Protein AF-A0A258BLU7-F1 (afdb_monomer_lite)

Foldseek 3Di:
DCLLLPLVSLLVCVVVPHPHGDDDPVSVVSNVVSNVVSVVVVVVD

Radius of gyration: 9.76 Å; chains: 1; bounding box: 26×12×23 Å

pLDDT: mean 93.67, std 8.12, range [54.94, 98.44]

Sequence (45 aa):
GEHGGDPASVEFCHRTGLDYVSCSPYRVPIARLAAAQAAIRGARK

Secondary structure (DSSP, 8-state):
-GGGG-HHHHHHHHHTT-S-----GGGHHHHHHHHHHHHHHHHT-

Structure (mmCIF, N/CA/C/O backbone):
data_AF-A0A2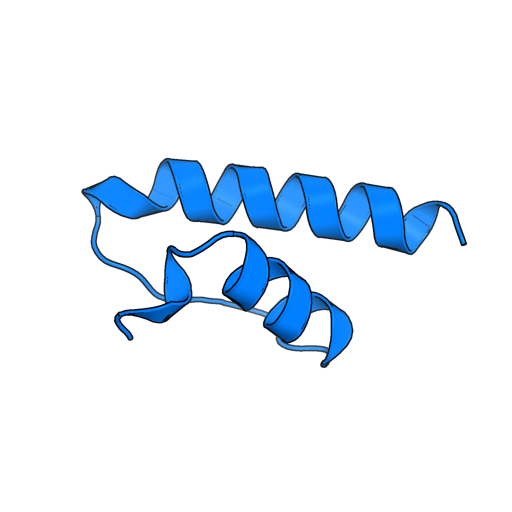58BLU7-F1
#
_entry.id   AF-A0A258BLU7-F1
#
loop_
_atom_site.group_PDB
_atom_site.id
_atom_site.type_symbol
_atom_site.label_atom_id
_atom_site.label_alt_id
_atom_site.label_comp_id
_atom_site.label_asym_id
_atom_site.label_entity_id
_atom_site.label_seq_id
_atom_site.pdbx_PDB_ins_code
_atom_site.Cartn_x
_atom_site.Cartn_y
_atom_site.Cartn_z
_atom_site.occupancy
_atom_site.B_iso_or_equiv
_atom_site.auth_seq_id
_atom_site.auth_comp_id
_atom_site.auth_asym_id
_atom_site.auth_atom_id
_atom_site.pdbx_PDB_model_num
ATOM 1 N N . GLY A 1 1 ? 10.646 -4.278 0.497 1.00 72.38 1 GLY A N 1
ATOM 2 C CA . GLY A 1 1 ? 10.989 -5.610 -0.053 1.00 72.38 1 GLY A CA 1
ATOM 3 C C . GLY A 1 1 ? 9.998 -5.986 -1.138 1.00 72.38 1 GLY A C 1
ATOM 4 O O . GLY A 1 1 ? 9.129 -5.177 -1.438 1.00 72.38 1 GLY A O 1
ATOM 5 N N . GLU A 1 2 ? 10.094 -7.176 -1.728 1.00 81.38 2 GLU A N 1
ATOM 6 C CA . GLU A 1 2 ? 9.236 -7.578 -2.864 1.00 81.38 2 GLU A CA 1
ATOM 7 C C . GLU A 1 2 ? 7.731 -7.469 -2.559 1.00 81.38 2 GLU A C 1
ATOM 9 O O . GLU A 1 2 ? 6.958 -7.003 -3.401 1.00 81.38 2 GLU A O 1
ATOM 14 N N . HIS A 1 3 ? 7.340 -7.780 -1.320 1.00 90.50 3 HIS A N 1
ATOM 15 C CA . HIS A 1 3 ? 5.961 -7.689 -0.829 1.00 90.50 3 HIS A CA 1
ATOM 16 C C . HIS A 1 3 ? 5.437 -6.256 -0.650 1.00 90.50 3 HIS A C 1
ATOM 18 O O . HIS A 1 3 ? 4.233 -6.049 -0.597 1.00 90.50 3 HIS A O 1
ATOM 24 N N . GLY A 1 4 ? 6.295 -5.232 -0.594 1.00 87.81 4 GLY A N 1
ATOM 25 C CA . GLY A 1 4 ? 5.852 -3.862 -0.288 1.00 87.81 4 GLY A CA 1
ATOM 26 C C . GLY A 1 4 ? 5.000 -3.202 -1.378 1.00 87.81 4 GLY A C 1
ATOM 27 O O . GLY A 1 4 ? 4.503 -2.100 -1.174 1.00 87.81 4 GLY A O 1
ATOM 28 N N . GLY A 1 5 ? 4.891 -3.833 -2.551 1.00 91.12 5 GLY A N 1
ATOM 29 C CA . GLY A 1 5 ? 4.052 -3.382 -3.664 1.00 91.12 5 GLY A CA 1
ATOM 30 C C . GLY A 1 5 ? 2.879 -4.313 -3.969 1.00 91.12 5 GLY A C 1
ATOM 31 O O . GLY A 1 5 ? 2.180 -4.079 -4.949 1.00 91.12 5 GLY A O 1
ATOM 32 N N . ASP A 1 6 ? 2.695 -5.373 -3.179 1.00 96.69 6 ASP A N 1
ATOM 33 C CA . ASP A 1 6 ? 1.555 -6.281 -3.281 1.00 96.69 6 ASP A CA 1
ATOM 34 C C . ASP A 1 6 ? 0.386 -5.749 -2.422 1.00 96.69 6 ASP A C 1
ATOM 36 O O . ASP A 1 6 ? 0.582 -5.509 -1.228 1.00 96.69 6 ASP A O 1
ATOM 40 N N . PRO A 1 7 ? -0.825 -5.547 -2.975 1.00 97.06 7 PRO A N 1
ATOM 41 C CA . PRO A 1 7 ? -1.938 -4.949 -2.235 1.00 97.06 7 PRO A CA 1
ATOM 42 C C . PRO A 1 7 ? -2.334 -5.690 -0.953 1.00 97.06 7 PRO A C 1
ATOM 44 O O . PRO A 1 7 ? -2.625 -5.042 0.052 1.00 97.06 7 PRO A O 1
ATOM 47 N N . ALA A 1 8 ? -2.323 -7.028 -0.964 1.00 97.06 8 ALA A N 1
ATOM 48 C CA . ALA A 1 8 ? -2.686 -7.826 0.208 1.00 97.06 8 ALA A CA 1
ATOM 49 C C . ALA A 1 8 ? -1.655 -7.658 1.335 1.00 97.06 8 ALA A C 1
ATOM 51 O O . ALA A 1 8 ? -2.016 -7.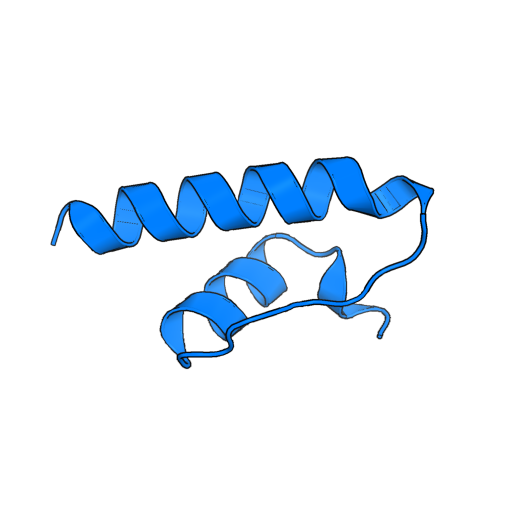508 2.504 1.00 97.06 8 ALA A O 1
ATOM 52 N N . SER A 1 9 ? -0.376 -7.603 0.968 1.00 97.38 9 SER A N 1
ATOM 53 C CA . SER A 1 9 ? 0.727 -7.316 1.883 1.00 97.38 9 SER A CA 1
ATOM 54 C C . SER A 1 9 ? 0.634 -5.898 2.457 1.00 97.38 9 SER A C 1
ATOM 56 O O . SER A 1 9 ? 0.786 -5.720 3.662 1.00 97.38 9 SER A O 1
ATOM 58 N N . VAL A 1 10 ? 0.315 -4.890 1.634 1.00 97.38 10 VAL A N 1
ATOM 59 C CA . VAL A 1 10 ? 0.116 -3.502 2.095 1.00 97.38 10 VAL A CA 1
ATOM 60 C C . VAL A 1 10 ? -1.050 -3.406 3.083 1.00 97.38 10 VAL A C 1
ATOM 62 O O . VAL A 1 10 ? -0.918 -2.761 4.123 1.00 97.38 10 VAL A O 1
ATOM 65 N N . GLU A 1 11 ? -2.167 -4.085 2.812 1.00 96.81 11 GLU A N 1
ATOM 66 C CA . GLU A 1 11 ? -3.298 -4.147 3.741 1.00 96.81 11 GLU A CA 1
ATOM 67 C C . GLU A 1 11 ? -2.911 -4.829 5.063 1.00 96.81 11 GLU A C 1
ATOM 69 O O . GLU A 1 11 ? -3.249 -4.336 6.141 1.00 96.81 11 GLU A O 1
ATOM 74 N N . PHE A 1 12 ? -2.170 -5.939 5.005 1.00 96.31 12 PHE A N 1
ATOM 75 C CA . PHE A 1 12 ? -1.658 -6.615 6.196 1.00 96.31 12 PHE A CA 1
ATOM 76 C C . PHE A 1 12 ? -0.743 -5.705 7.026 1.00 96.31 12 PHE A C 1
ATOM 78 O O . PHE A 1 12 ? -0.934 -5.595 8.240 1.00 96.31 12 PHE A O 1
ATOM 85 N N . CYS A 1 13 ? 0.207 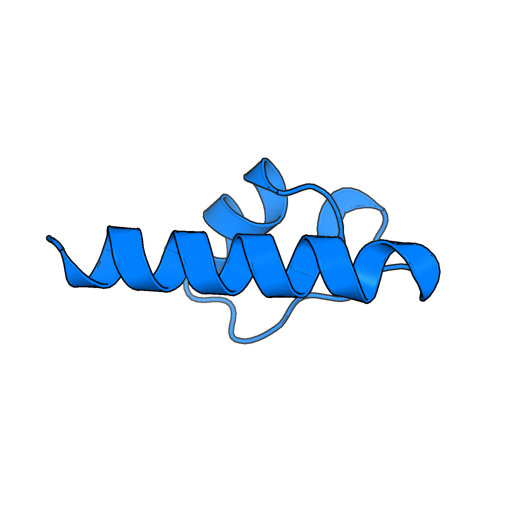-5.019 6.384 1.00 96.62 13 CYS A N 1
ATOM 86 C CA . CYS A 1 13 ? 1.109 -4.074 7.038 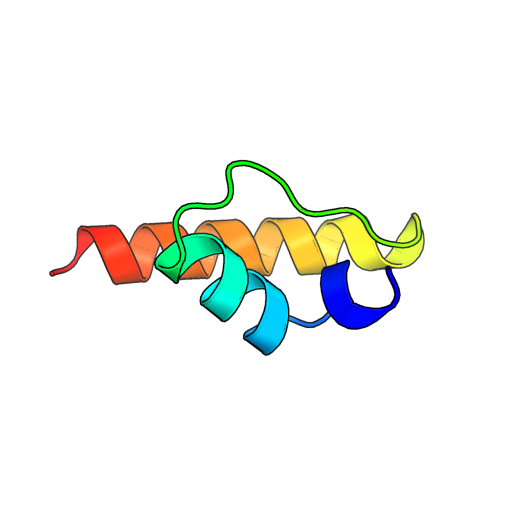1.00 96.62 13 CYS A CA 1
ATOM 87 C C . CYS A 1 13 ? 0.330 -2.938 7.714 1.00 96.62 13 CYS A C 1
ATOM 89 O O . CYS A 1 13 ? 0.572 -2.658 8.886 1.00 96.62 13 CYS A O 1
ATOM 91 N N . HIS A 1 14 ? -0.653 -2.350 7.022 1.00 96.38 14 HIS A N 1
ATOM 92 C CA . HIS A 1 14 ? -1.514 -1.308 7.585 1.00 96.38 14 HIS A CA 1
ATOM 93 C C . HIS A 1 14 ? -2.264 -1.795 8.834 1.00 96.38 14 HIS A C 1
ATOM 95 O O . HIS A 1 14 ? -2.223 -1.143 9.873 1.00 96.38 14 HIS A O 1
ATOM 101 N N . ARG A 1 15 ? -2.897 -2.977 8.773 1.00 95.62 15 ARG A N 1
ATOM 102 C CA . ARG A 1 15 ? -3.619 -3.556 9.924 1.00 95.62 15 ARG A CA 1
ATOM 103 C C . ARG A 1 15 ? -2.704 -3.915 11.096 1.00 95.62 15 ARG A C 1
ATOM 105 O O . ARG A 1 15 ? -3.163 -3.931 12.231 1.00 95.62 15 ARG A O 1
ATOM 112 N N . THR A 1 16 ? -1.437 -4.210 10.818 1.00 96.06 16 THR A N 1
ATOM 113 C CA . THR A 1 16 ? -0.410 -4.495 11.834 1.00 96.06 16 THR A CA 1
ATOM 114 C C . THR A 1 16 ? 0.158 -3.210 12.458 1.00 96.06 16 THR A C 1
ATOM 116 O O . THR A 1 16 ? 0.930 -3.283 13.408 1.00 96.06 16 THR A O 1
ATOM 119 N N . GLY A 1 17 ? -0.241 -2.031 11.968 1.00 95.50 17 GLY A N 1
ATOM 120 C CA . GLY A 1 17 ? 0.185 -0.740 12.508 1.00 95.50 17 GLY A CA 1
ATOM 121 C C . GLY A 1 17 ? 1.526 -0.249 11.967 1.00 95.50 17 GLY A C 1
ATOM 122 O O . GLY A 1 17 ? 2.183 0.545 12.626 1.00 95.50 17 GLY A O 1
ATOM 123 N N . LEU A 1 18 ? 1.960 -0.722 10.794 1.00 96.50 18 LEU A N 1
ATOM 124 C CA . LEU A 1 18 ? 3.143 -0.166 10.137 1.00 96.50 18 LEU A CA 1
ATOM 125 C C . LEU A 1 18 ? 2.809 1.190 9.507 1.00 96.50 18 LEU A C 1
ATOM 127 O O . LEU A 1 18 ? 1.824 1.319 8.780 1.00 96.50 18 LEU A O 1
ATOM 131 N N . ASP A 1 19 ? 3.699 2.160 9.700 1.00 95.94 19 ASP A N 1
ATOM 132 C CA . ASP A 1 19 ? 3.532 3.521 9.178 1.00 95.94 19 ASP A CA 1
ATOM 133 C C . ASP A 1 19 ? 3.996 3.686 7.722 1.00 95.94 19 ASP A C 1
ATOM 135 O O . ASP A 1 19 ? 3.672 4.677 7.066 1.00 95.94 19 ASP A O 1
ATOM 139 N N . TYR A 1 20 ? 4.770 2.731 7.191 1.00 95.75 20 TYR A N 1
ATOM 140 C CA . TYR A 1 20 ? 5.285 2.798 5.824 1.00 95.75 20 TYR A CA 1
ATOM 141 C C . TYR A 1 20 ? 5.505 1.422 5.184 1.00 95.75 20 TYR A C 1
ATOM 143 O O . TYR A 1 20 ? 5.686 0.405 5.853 1.00 95.75 20 TYR A O 1
ATOM 151 N N . VAL A 1 21 ? 5.545 1.417 3.849 1.00 96.69 21 VAL A N 1
ATOM 152 C CA . VAL A 1 21 ? 5.959 0.281 3.015 1.00 96.69 21 VAL A CA 1
ATOM 153 C C . VAL A 1 21 ? 6.973 0.747 1.969 1.00 96.69 21 VAL A C 1
ATOM 155 O O . VAL A 1 21 ? 6.969 1.905 1.557 1.00 96.69 21 VAL A O 1
ATOM 158 N N . SER A 1 22 ? 7.849 -0.155 1.523 1.00 96.75 22 SER A N 1
ATOM 159 C CA . SER A 1 22 ? 8.877 0.134 0.513 1.00 96.75 22 SER A CA 1
ATOM 160 C C . SER A 1 22 ? 8.845 -0.897 -0.614 1.00 96.75 22 SER A C 1
ATOM 162 O O . SER A 1 22 ? 8.904 -2.107 -0.362 1.00 96.75 22 SER A O 1
ATOM 164 N N . CYS A 1 23 ? 8.767 -0.412 -1.856 1.00 96.62 23 CYS A N 1
ATOM 165 C CA . CYS A 1 23 ? 8.685 -1.208 -3.079 1.00 96.62 23 CYS A CA 1
ATOM 166 C C . CYS A 1 23 ? 9.444 -0.551 -4.242 1.00 96.62 23 CYS A C 1
ATOM 168 O O . CYS A 1 23 ? 9.848 0.608 -4.161 1.00 96.62 23 CYS A O 1
ATOM 170 N N . SER A 1 24 ? 9.649 -1.300 -5.330 1.00 95.44 24 SER A N 1
ATOM 171 C CA . SER A 1 24 ? 10.284 -0.780 -6.546 1.00 95.44 24 SER A CA 1
ATOM 172 C C . SER A 1 24 ? 9.499 0.405 -7.137 1.00 95.44 24 SER A C 1
ATOM 174 O O . SER A 1 24 ? 8.270 0.407 -7.040 1.00 95.44 24 SER A O 1
ATOM 176 N N . PRO A 1 25 ? 10.157 1.363 -7.823 1.00 96.75 25 PRO A N 1
ATOM 177 C CA . PRO A 1 25 ? 9.522 2.606 -8.283 1.00 96.75 25 PRO A CA 1
ATOM 178 C C . PRO A 1 25 ? 8.216 2.409 -9.065 1.00 96.75 25 PRO A C 1
ATOM 180 O O . PRO A 1 25 ? 7.234 3.106 -8.833 1.00 96.75 25 PRO A O 1
ATOM 183 N N . TYR A 1 26 ? 8.165 1.401 -9.937 1.00 95.75 26 TYR A N 1
ATOM 184 C CA . TYR A 1 26 ? 6.990 1.099 -10.756 1.00 95.75 26 TYR A CA 1
ATOM 185 C C . TYR A 1 26 ? 5.793 0.544 -9.958 1.00 95.75 26 TYR A C 1
ATOM 187 O O . TYR A 1 26 ? 4.665 0.602 -10.437 1.00 95.75 26 TYR A O 1
ATOM 195 N N . ARG A 1 27 ? 6.005 0.032 -8.735 1.00 97.12 27 ARG A N 1
ATOM 196 C CA . ARG A 1 27 ? 4.931 -0.432 -7.834 1.00 97.12 27 ARG A CA 1
ATOM 197 C C . ARG A 1 27 ? 4.453 0.645 -6.864 1.00 97.12 27 ARG A C 1
ATOM 199 O O . ARG A 1 27 ? 3.437 0.439 -6.207 1.00 97.12 27 ARG A O 1
ATOM 206 N N . VAL A 1 28 ? 5.120 1.799 -6.794 1.00 97.25 28 VAL A N 1
ATOM 207 C CA . VAL A 1 28 ? 4.726 2.900 -5.899 1.00 97.25 28 VAL A CA 1
ATOM 208 C C . VAL A 1 28 ? 3.267 3.335 -6.114 1.00 97.25 28 VAL A C 1
ATOM 210 O O . VAL A 1 28 ? 2.561 3.483 -5.115 1.00 97.25 28 VAL A O 1
ATOM 213 N N . PRO A 1 29 ? 2.749 3.488 -7.353 1.00 98.12 29 PRO A N 1
ATOM 214 C CA . PRO A 1 29 ? 1.339 3.828 -7.551 1.00 98.12 29 PRO A CA 1
ATOM 215 C C . PRO A 1 29 ? 0.377 2.768 -6.990 1.00 98.12 29 PRO A C 1
ATOM 217 O O . PRO A 1 29 ? -0.625 3.119 -6.368 1.00 98.12 29 PRO A O 1
ATOM 220 N N . ILE A 1 30 ? 0.714 1.482 -7.145 1.00 97.75 30 ILE A N 1
ATOM 221 C CA . ILE A 1 30 ? -0.076 0.351 -6.632 1.00 97.75 30 ILE A CA 1
ATOM 222 C C . ILE A 1 30 ? -0.076 0.359 -5.101 1.00 97.75 30 ILE A C 1
ATOM 224 O O . ILE A 1 30 ? -1.141 0.308 -4.489 1.00 97.75 30 ILE A O 1
ATOM 228 N N . ALA A 1 31 ? 1.101 0.493 -4.482 1.00 97.88 31 ALA A N 1
ATOM 229 C CA . ALA A 1 31 ? 1.240 0.543 -3.029 1.00 97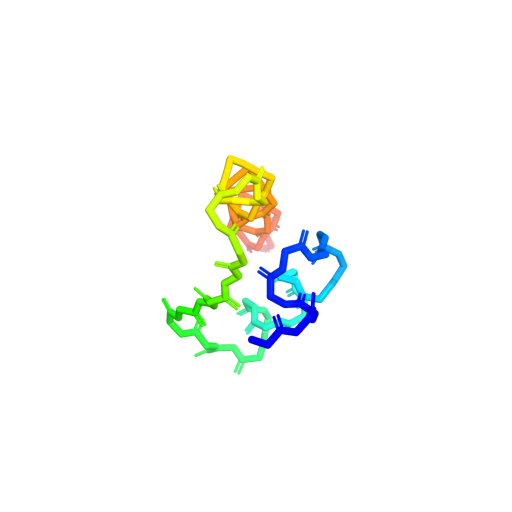.88 31 ALA A CA 1
ATOM 230 C C . ALA A 1 31 ? 0.456 1.716 -2.419 1.00 97.88 31 ALA A C 1
ATOM 232 O O . ALA A 1 31 ? -0.220 1.548 -1.407 1.00 97.88 31 ALA A O 1
ATOM 233 N N . ARG A 1 32 ? 0.483 2.891 -3.065 1.00 98.06 32 ARG A N 1
ATOM 234 C CA . ARG A 1 32 ? -0.281 4.073 -2.632 1.00 98.06 32 ARG A CA 1
ATOM 235 C C . ARG A 1 32 ? -1.789 3.849 -2.707 1.00 98.06 32 ARG A C 1
ATOM 237 O O . ARG A 1 32 ? -2.493 4.185 -1.759 1.00 98.06 32 ARG A O 1
ATOM 244 N N . LEU A 1 33 ? -2.283 3.283 -3.810 1.00 98.44 33 LEU A N 1
ATOM 245 C CA . LEU A 1 33 ? -3.708 2.986 -3.961 1.00 98.44 33 LEU A CA 1
ATOM 246 C C . LEU A 1 33 ? -4.174 1.946 -2.933 1.00 98.44 33 LEU A C 1
ATOM 248 O O . LEU A 1 33 ? -5.199 2.147 -2.285 1.00 98.44 33 LEU A O 1
ATOM 252 N N . ALA A 1 34 ? -3.402 0.874 -2.741 1.00 98.00 34 ALA A N 1
ATOM 253 C CA . ALA A 1 34 ? -3.700 -0.160 -1.755 1.00 98.00 34 ALA A CA 1
ATOM 254 C C . ALA A 1 34 ? -3.706 0.394 -0.320 1.00 98.00 34 ALA A C 1
ATOM 256 O O . ALA A 1 34 ? -4.623 0.100 0.444 1.00 98.00 34 ALA A O 1
ATOM 257 N N . ALA A 1 35 ? -2.742 1.252 0.032 1.00 97.81 35 ALA A N 1
ATOM 258 C CA . ALA A 1 35 ? -2.699 1.911 1.337 1.00 97.81 35 ALA A CA 1
ATOM 259 C C . ALA A 1 35 ? -3.939 2.791 1.577 1.00 97.81 35 ALA A C 1
ATOM 261 O O . ALA A 1 35 ? -4.544 2.726 2.646 1.00 97.81 35 ALA A O 1
ATOM 262 N N . ALA A 1 36 ? -4.370 3.559 0.568 1.00 98.06 36 ALA A N 1
ATOM 263 C CA . ALA A 1 36 ? -5.591 4.361 0.657 1.00 98.06 36 ALA A CA 1
ATOM 264 C C . ALA A 1 36 ? -6.843 3.486 0.850 1.00 98.06 36 ALA A C 1
ATOM 266 O O . ALA A 1 36 ? -7.680 3.774 1.704 1.00 98.06 36 ALA A O 1
ATOM 267 N N . GLN A 1 37 ? -6.960 2.387 0.097 1.00 97.94 37 GLN A N 1
ATOM 268 C CA . GLN A 1 37 ? -8.060 1.430 0.248 1.00 97.94 37 GLN A CA 1
ATOM 269 C C . GLN A 1 37 ? -8.078 0.790 1.643 1.00 97.94 37 GLN A C 1
ATOM 271 O O . GLN A 1 37 ? -9.149 0.678 2.244 1.00 97.94 37 GLN A O 1
ATOM 276 N N . ALA A 1 38 ? -6.913 0.398 2.168 1.00 96.69 38 ALA A N 1
ATOM 277 C CA . ALA A 1 38 ? -6.779 -0.178 3.502 1.00 96.69 38 ALA A CA 1
ATOM 278 C C . ALA A 1 38 ? -7.218 0.815 4.591 1.00 96.69 38 ALA A C 1
ATOM 280 O O . ALA A 1 38 ? -8.027 0.450 5.444 1.00 96.69 38 ALA A O 1
ATOM 281 N N . ALA A 1 39 ? -6.782 2.077 4.500 1.00 96.81 39 ALA A N 1
ATOM 282 C CA . ALA A 1 39 ? -7.171 3.134 5.432 1.00 96.81 39 ALA A CA 1
ATOM 283 C C . ALA A 1 39 ? -8.686 3.407 5.414 1.00 96.81 39 ALA A C 1
ATOM 285 O O . ALA A 1 39 ? -9.313 3.476 6.469 1.00 96.81 39 ALA A O 1
ATOM 286 N N . ILE A 1 40 ? -9.303 3.497 4.228 1.00 97.00 40 ILE A N 1
ATOM 287 C CA . ILE A 1 40 ? -10.755 3.720 4.092 1.00 97.00 40 ILE A CA 1
ATOM 288 C C . ILE A 1 40 ? -11.555 2.554 4.689 1.00 97.00 40 ILE A C 1
ATOM 290 O O . ILE A 1 40 ? -12.546 2.772 5.384 1.00 97.00 40 ILE A O 1
ATOM 294 N N . ARG A 1 41 ? -11.138 1.307 4.432 1.00 94.62 41 ARG A N 1
ATOM 295 C CA . ARG A 1 41 ? -11.787 0.118 5.009 1.00 94.62 41 ARG A CA 1
ATOM 296 C C . ARG A 1 41 ? -11.619 0.060 6.526 1.00 94.62 41 ARG A C 1
ATOM 298 O O . ARG A 1 41 ? -12.570 -0.298 7.213 1.00 94.62 41 ARG A O 1
ATOM 305 N N . GLY A 1 42 ? -10.436 0.411 7.033 1.00 89.88 42 GLY A N 1
ATOM 306 C CA . GLY A 1 42 ? -10.143 0.472 8.465 1.00 89.88 42 GLY A CA 1
ATOM 307 C C . GLY A 1 42 ? -10.964 1.534 9.197 1.00 89.88 42 GLY A C 1
ATOM 308 O O . GLY A 1 42 ? -11.484 1.253 10.268 1.00 89.88 42 GLY A O 1
ATOM 309 N N . ALA A 1 43 ? -11.154 2.708 8.588 1.00 84.81 43 ALA A N 1
ATOM 310 C CA . ALA A 1 43 ? -11.945 3.807 9.148 1.00 84.81 43 ALA A CA 1
ATOM 311 C C . ALA A 1 43 ? -13.466 3.558 9.148 1.00 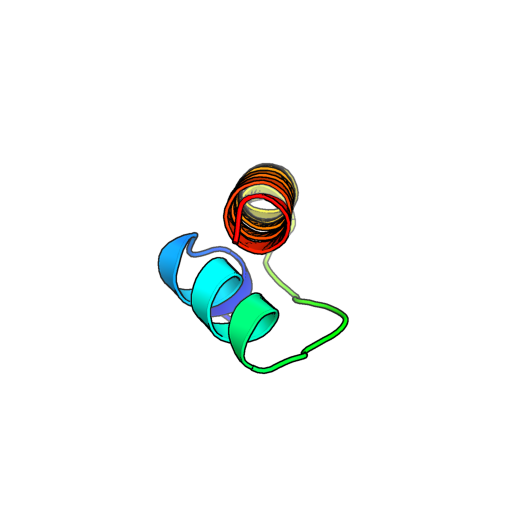84.81 43 ALA A C 1
ATOM 313 O O . ALA A 1 43 ? -14.205 4.288 9.800 1.00 84.81 43 ALA A O 1
ATOM 314 N N . ARG A 1 44 ? -13.950 2.557 8.399 1.00 75.62 44 ARG A N 1
ATOM 315 C CA . ARG A 1 44 ? -15.372 2.174 8.341 1.00 75.62 44 ARG A CA 1
ATOM 316 C C . ARG A 1 44 ? -15.746 1.078 9.360 1.00 75.62 44 ARG A C 1
ATOM 318 O O . ARG A 1 44 ? -16.835 0.516 9.261 1.00 75.62 44 ARG A O 1
ATOM 325 N N . LYS A 1 45 ? -14.857 0.745 10.297 1.00 54.94 45 LYS A N 1
ATOM 326 C CA . LYS A 1 45 ? -15.162 -0.111 11.455 1.00 54.94 45 LYS A CA 1
ATOM 327 C C . LYS A 1 45 ? -15.629 0.723 12.636 1.00 54.94 45 LYS A C 1
ATOM 329 O O . LYS A 1 45 ? -16.521 0.218 13.346 1.00 54.94 45 LYS A O 1
#